Protein AF-A0A2R7M398-F1 (afdb_monomer_lite)

Sequence (128 aa):
MAKELSPEEAVERAQRAMNDRLNSIRTLAESRQNLTDVREASAGRIAQVEREEREKVAAAERDDARAYSATLDAGWTASELRKIGFADTAQKRKPRARSARKSEPLEAADATPVDAAHGSDEGQHYGD

Secondary structure (DSSP, 8-state):
---PPPHHHHHHHHHHHHHHHHHHHHHHHHHHHHHHHHHHHHHHHHHHHHHHHHHHHHHHHHHHHHHHHHHHHTT--HHHHHHTT-----------------PPPP----------------------

Radius of gyration: 36.77 Å; chains: 1; bounding box: 78×71×85 Å

Structure (mmCIF, N/CA/C/O backbone):
data_AF-A0A2R7M398-F1
#
_entry.id   AF-A0A2R7M398-F1
#
loop_
_atom_site.group_PDB
_atom_site.id
_atom_site.type_symbol
_atom_site.label_atom_id
_atom_site.label_alt_id
_atom_site.label_comp_id
_atom_site.label_asym_id
_atom_site.label_entity_id
_atom_site.label_seq_id
_atom_site.pdbx_PDB_ins_code
_atom_site.Cartn_x
_atom_site.Cartn_y
_atom_site.Cartn_z
_atom_site.occupancy
_atom_site.B_iso_or_equiv
_atom_site.auth_seq_id
_atom_site.auth_comp_id
_atom_site.auth_asym_id
_atom_site.auth_atom_id
_atom_site.pdbx_PDB_model_num
ATOM 1 N N . MET A 1 1 ? 47.605 -9.690 -41.662 1.00 39.47 1 MET A N 1
ATOM 2 C CA . MET A 1 1 ? 47.180 -8.364 -42.156 1.00 39.47 1 MET A CA 1
ATOM 3 C C . MET A 1 1 ? 45.730 -8.177 -41.756 1.00 39.47 1 MET A C 1
ATOM 5 O O . MET A 1 1 ? 44.965 -9.123 -41.918 1.00 39.47 1 MET A O 1
ATOM 9 N N . ALA A 1 2 ? 45.374 -7.039 -41.159 1.00 58.34 2 ALA A N 1
ATOM 10 C CA . ALA A 1 2 ? 43.973 -6.737 -40.886 1.00 58.34 2 ALA A CA 1
ATOM 11 C C . ALA A 1 2 ? 43.231 -6.670 -42.226 1.00 58.34 2 ALA A C 1
ATOM 13 O O . ALA A 1 2 ? 43.719 -6.051 -43.168 1.00 58.34 2 ALA A O 1
ATOM 14 N N . LYS A 1 3 ? 42.105 -7.374 -42.334 1.00 70.38 3 LYS A N 1
ATOM 15 C CA . LYS A 1 3 ? 41.249 -7.295 -43.515 1.00 70.38 3 LYS A CA 1
ATOM 16 C C . LYS A 1 3 ? 40.570 -5.928 -43.451 1.00 70.38 3 LYS A C 1
ATOM 18 O O . LYS A 1 3 ? 39.779 -5.698 -42.537 1.00 70.38 3 LYS A O 1
ATOM 23 N N . GLU A 1 4 ? 40.958 -5.010 -44.329 1.00 75.62 4 GLU A N 1
ATOM 24 C CA . GLU A 1 4 ? 40.313 -3.700 -44.415 1.00 75.62 4 GLU A CA 1
ATOM 25 C C . GLU A 1 4 ? 38.842 -3.914 -44.792 1.00 75.62 4 GLU A C 1
ATOM 27 O O . GLU A 1 4 ? 38.544 -4.644 -45.739 1.00 75.62 4 GLU A O 1
ATOM 32 N N . LEU A 1 5 ? 37.925 -3.366 -43.988 1.00 79.69 5 LEU A N 1
ATOM 33 C CA . LEU A 1 5 ? 36.493 -3.450 -44.270 1.00 79.69 5 LEU A CA 1
ATOM 34 C C . LEU A 1 5 ? 36.186 -2.708 -45.566 1.00 79.69 5 LEU A C 1
ATOM 36 O O . LEU A 1 5 ? 36.698 -1.605 -45.776 1.00 79.69 5 LEU A O 1
ATOM 40 N N . SER A 1 6 ? 35.271 -3.252 -46.371 1.00 91.12 6 SER A N 1
ATOM 41 C CA . SER A 1 6 ? 34.689 -2.438 -47.436 1.00 91.12 6 SER A CA 1
ATOM 42 C C . SER A 1 6 ? 33.911 -1.258 -46.821 1.00 91.12 6 SER A C 1
ATOM 44 O O . SER A 1 6 ? 33.399 -1.364 -45.698 1.00 91.12 6 SER A O 1
ATOM 46 N N . PRO A 1 7 ? 33.785 -0.123 -47.529 1.00 92.12 7 PRO A N 1
ATOM 47 C CA . PRO A 1 7 ? 32.980 1.003 -47.057 1.00 92.12 7 PRO A CA 1
ATOM 48 C C . PRO A 1 7 ? 31.545 0.602 -46.679 1.00 92.12 7 PRO A C 1
ATOM 50 O O . PRO A 1 7 ? 31.018 1.059 -45.667 1.00 92.12 7 PRO A O 1
ATOM 53 N N . GLU A 1 8 ? 30.936 -0.304 -47.443 1.00 93.25 8 GLU A N 1
ATOM 54 C CA . GLU A 1 8 ? 29.586 -0.828 -47.204 1.00 93.25 8 GLU A CA 1
ATOM 55 C C . GLU A 1 8 ? 29.522 -1.634 -45.899 1.00 93.25 8 GLU A C 1
ATOM 57 O O . GLU A 1 8 ? 28.677 -1.377 -45.041 1.00 93.25 8 GLU A O 1
ATOM 62 N N . GLU A 1 9 ? 30.482 -2.536 -45.679 1.00 92.94 9 GLU A N 1
ATOM 63 C CA . GLU A 1 9 ? 30.579 -3.323 -44.448 1.00 92.94 9 GLU A CA 1
ATOM 64 C C . GLU A 1 9 ? 30.816 -2.450 -43.205 1.00 92.94 9 GLU A C 1
ATOM 66 O O . GLU A 1 9 ? 30.391 -2.805 -42.096 1.00 92.94 9 GLU A O 1
ATOM 71 N N . ALA A 1 10 ? 31.529 -1.331 -43.362 1.00 93.00 10 ALA A N 1
ATOM 72 C CA . ALA A 1 10 ? 31.760 -0.364 -42.295 1.00 93.00 10 ALA A CA 1
ATOM 73 C C . ALA A 1 10 ? 30.470 0.395 -41.948 1.00 93.00 10 ALA A C 1
ATOM 75 O O . ALA A 1 10 ? 30.127 0.504 -40.766 1.00 93.00 10 ALA A O 1
ATOM 76 N N . VAL A 1 11 ? 29.724 0.849 -42.962 1.00 96.44 11 VAL A N 1
ATOM 77 C CA . VAL A 1 11 ? 28.421 1.512 -42.787 1.00 96.44 11 VAL A CA 1
ATOM 78 C C . VAL A 1 11 ? 27.422 0.574 -42.119 1.00 96.44 11 VAL A C 1
ATOM 80 O O . VAL A 1 11 ? 26.800 0.959 -41.130 1.00 96.44 11 VAL A O 1
ATOM 83 N N . GLU A 1 12 ? 27.312 -0.672 -42.573 1.00 96.75 12 GLU A N 1
ATOM 84 C CA . GLU A 1 12 ? 26.407 -1.644 -41.960 1.00 96.75 12 GLU A CA 1
ATOM 85 C C . GLU A 1 12 ? 26.746 -1.926 -40.491 1.00 96.75 12 GLU A C 1
ATOM 87 O O . GLU A 1 12 ? 25.856 -2.006 -39.641 1.00 96.75 12 GLU A O 1
ATOM 92 N N . ARG A 1 13 ? 28.037 -2.087 -40.161 1.00 94.50 13 ARG A N 1
ATOM 93 C CA . ARG A 1 13 ? 28.456 -2.285 -38.764 1.00 94.50 13 ARG A CA 1
ATOM 94 C C . ARG A 1 13 ? 28.132 -1.064 -37.909 1.00 94.50 13 ARG A C 1
ATOM 96 O O . ARG A 1 13 ? 27.659 -1.239 -36.787 1.00 94.50 13 ARG A O 1
ATOM 103 N N . ALA A 1 14 ? 28.344 0.145 -38.429 1.00 97.19 14 ALA A N 1
ATOM 104 C CA . ALA A 1 14 ? 27.995 1.377 -37.732 1.00 97.19 14 ALA A CA 1
ATOM 105 C C . ALA A 1 14 ? 26.479 1.494 -37.513 1.00 97.19 14 ALA A C 1
ATOM 107 O O . ALA A 1 14 ? 26.047 1.791 -36.399 1.00 97.19 14 ALA A O 1
ATOM 108 N N . GLN A 1 15 ? 25.671 1.188 -38.532 1.00 98.00 15 GLN A N 1
ATOM 109 C CA . GLN A 1 15 ? 24.210 1.186 -38.439 1.00 98.00 15 GLN A CA 1
ATOM 110 C C . GLN A 1 15 ? 23.708 0.179 -37.404 1.00 98.00 15 GLN A C 1
ATOM 112 O O . GLN A 1 15 ? 22.896 0.543 -36.558 1.00 98.00 15 GLN A O 1
ATOM 117 N N . ARG A 1 16 ? 24.224 -1.059 -37.407 1.00 97.88 16 ARG A N 1
ATOM 118 C CA . ARG A 1 16 ? 23.881 -2.065 -36.386 1.00 97.88 16 ARG A CA 1
ATOM 119 C C . ARG A 1 16 ? 24.205 -1.564 -34.979 1.00 97.88 16 ARG A C 1
ATOM 121 O O . ARG A 1 16 ? 23.323 -1.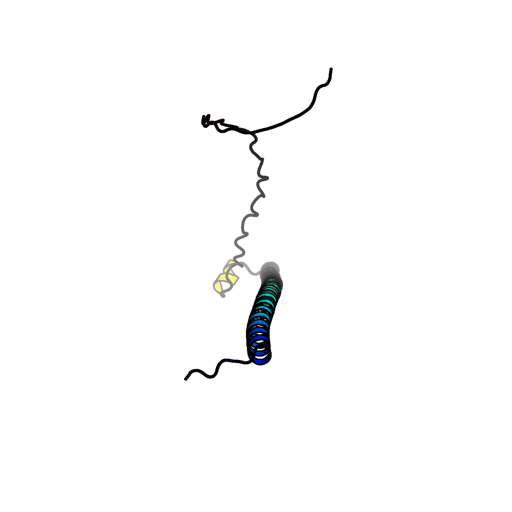540 -34.130 1.00 97.88 16 ARG A O 1
ATOM 128 N N . ALA A 1 17 ? 25.417 -1.052 -34.765 1.00 97.94 17 ALA A N 1
ATOM 129 C CA . ALA A 1 17 ? 25.820 -0.524 -33.463 1.00 97.94 17 ALA A CA 1
ATOM 130 C C . ALA A 1 17 ? 24.962 0.673 -33.008 1.00 97.94 17 ALA A C 1
ATOM 132 O O . ALA A 1 17 ? 24.665 0.804 -31.820 1.00 97.94 17 ALA A O 1
ATOM 133 N N . MET A 1 18 ? 24.558 1.557 -33.926 1.00 98.25 18 MET A N 1
ATOM 134 C CA . MET A 1 18 ? 23.643 2.658 -33.608 1.00 98.25 18 MET A CA 1
ATOM 135 C C . MET A 1 18 ? 22.241 2.148 -33.271 1.00 98.25 18 MET A C 1
ATOM 137 O O . MET A 1 18 ? 21.674 2.578 -32.270 1.00 98.25 18 MET A O 1
ATOM 141 N N . ASN A 1 19 ? 21.710 1.203 -34.045 1.00 98.56 19 ASN A N 1
ATOM 142 C CA . ASN A 1 19 ? 20.406 0.597 -33.784 1.00 98.56 19 ASN A CA 1
ATOM 143 C C . ASN A 1 19 ? 20.375 -0.106 -32.422 1.00 98.56 19 ASN A C 1
ATOM 145 O O . ASN A 1 19 ? 19.424 0.082 -31.668 1.00 98.56 19 ASN A O 1
ATOM 149 N N . ASP A 1 20 ? 21.433 -0.831 -32.055 1.00 98.38 20 ASP A N 1
ATOM 150 C CA . ASP A 1 20 ? 21.545 -1.481 -30.745 1.00 98.38 20 ASP A CA 1
ATOM 151 C C . ASP A 1 20 ? 21.525 -0.459 -29.600 1.00 98.38 20 ASP A C 1
ATOM 153 O O . ASP A 1 20 ? 20.821 -0.634 -28.603 1.00 98.38 20 ASP A O 1
ATOM 157 N N . ARG A 1 21 ? 22.244 0.661 -29.759 1.00 98.44 21 ARG A N 1
ATOM 158 C CA . ARG A 1 21 ? 22.231 1.768 -28.788 1.00 98.44 21 ARG A CA 1
ATOM 159 C C . ARG A 1 21 ? 20.849 2.410 -28.675 1.00 98.44 21 ARG A C 1
ATOM 161 O O . ARG A 1 21 ? 20.394 2.670 -27.564 1.00 98.44 21 ARG A O 1
ATOM 168 N N . LEU A 1 22 ? 20.171 2.640 -29.799 1.00 98.62 22 LEU A N 1
ATOM 169 C CA . LEU A 1 22 ? 18.815 3.197 -29.814 1.00 98.62 22 LEU A CA 1
ATOM 170 C C . LEU A 1 22 ? 17.808 2.250 -29.152 1.00 98.62 22 LEU A C 1
ATOM 172 O O . LEU A 1 22 ? 16.976 2.697 -28.364 1.00 98.62 22 LEU A O 1
ATOM 176 N N . ASN A 1 23 ? 17.912 0.947 -29.416 1.00 98.56 23 ASN A N 1
ATOM 177 C CA . ASN A 1 23 ? 17.065 -0.066 -28.793 1.00 98.56 23 ASN A CA 1
ATOM 178 C C . ASN A 1 23 ? 17.285 -0.125 -27.275 1.00 98.56 23 ASN A C 1
ATOM 180 O O . ASN A 1 23 ? 16.315 -0.138 -26.524 1.00 98.56 23 ASN A O 1
ATOM 184 N N . SER A 1 24 ? 18.538 -0.060 -26.819 1.00 98.38 24 SER A N 1
ATOM 185 C CA . SER A 1 24 ? 18.881 0.043 -25.393 1.00 98.38 24 SER A CA 1
ATOM 186 C C . SER A 1 24 ? 18.211 1.249 -24.718 1.00 98.38 24 SER A C 1
ATOM 188 O O . SER A 1 24 ? 17.585 1.108 -23.664 1.00 98.38 24 SER A O 1
ATOM 190 N N . ILE A 1 25 ? 18.272 2.428 -25.349 1.00 98.56 25 ILE A N 1
ATOM 191 C CA . ILE A 1 25 ? 17.630 3.643 -24.827 1.00 98.56 25 ILE A CA 1
ATOM 192 C C . ILE A 1 25 ? 16.108 3.483 -24.786 1.00 98.56 25 ILE A C 1
ATOM 194 O O . ILE A 1 25 ? 15.491 3.864 -23.790 1.00 98.56 25 ILE A O 1
ATOM 198 N N . ARG A 1 26 ? 15.502 2.892 -25.825 1.00 98.62 26 ARG A N 1
ATOM 199 C CA . ARG A 1 26 ? 14.060 2.610 -25.856 1.00 98.62 26 ARG A CA 1
ATOM 200 C C . ARG A 1 26 ? 13.650 1.720 -24.684 1.00 98.62 26 ARG A C 1
ATOM 202 O O . ARG A 1 26 ? 12.768 2.101 -23.923 1.00 98.62 26 ARG A O 1
ATOM 209 N N . THR A 1 27 ? 14.335 0.597 -24.486 1.00 98.62 27 THR A N 1
ATOM 210 C CA . THR A 1 27 ? 14.044 -0.329 -23.384 1.00 98.62 27 THR A CA 1
ATOM 211 C C . THR A 1 27 ? 14.206 0.338 -22.017 1.00 98.62 27 THR A C 1
ATOM 213 O O . THR A 1 27 ? 13.382 0.136 -21.124 1.00 98.62 27 THR A O 1
ATOM 216 N N . LEU A 1 28 ? 15.231 1.176 -21.834 1.00 98.69 28 LEU A N 1
ATOM 217 C CA . LEU A 1 28 ? 15.399 1.935 -20.594 1.00 98.69 28 LEU A CA 1
ATOM 218 C C . LEU A 1 28 ? 14.245 2.922 -20.366 1.00 98.69 28 LEU A C 1
ATOM 220 O O . LEU A 1 28 ? 13.764 3.046 -19.239 1.00 98.69 28 LEU A O 1
ATOM 224 N N . ALA A 1 29 ? 13.811 3.628 -21.411 1.00 98.69 29 ALA A N 1
ATOM 225 C CA . ALA A 1 29 ? 12.698 4.568 -21.329 1.00 98.69 29 ALA A CA 1
ATOM 226 C C . ALA A 1 29 ? 11.391 3.854 -20.953 1.00 98.69 29 ALA A C 1
ATOM 228 O O . ALA A 1 29 ? 10.725 4.267 -20.006 1.00 98.69 29 ALA A O 1
ATOM 229 N N . GLU A 1 30 ? 11.082 2.738 -21.615 1.00 98.69 30 GLU A N 1
ATOM 230 C CA . GLU A 1 30 ? 9.917 1.895 -21.315 1.00 98.69 30 GLU A CA 1
ATOM 231 C C . GLU A 1 30 ? 9.956 1.371 -19.875 1.00 98.69 30 GLU A C 1
ATOM 233 O O . GLU A 1 30 ? 8.974 1.477 -19.140 1.00 98.69 30 GLU A O 1
ATOM 238 N N . SER A 1 31 ? 11.112 0.874 -19.424 1.00 98.69 31 SER A N 1
ATOM 239 C CA . SER A 1 31 ? 11.273 0.391 -18.051 1.00 98.69 31 SER A CA 1
ATOM 240 C C . SER A 1 31 ? 11.070 1.498 -17.016 1.00 98.69 31 SER A C 1
ATOM 242 O O . SER A 1 31 ? 10.496 1.236 -15.956 1.00 98.69 31 SER A O 1
ATOM 244 N N . ARG A 1 32 ? 11.543 2.719 -17.291 1.00 98.69 32 ARG A N 1
ATOM 245 C CA . ARG A 1 32 ? 11.359 3.870 -16.397 1.00 98.69 32 ARG A CA 1
ATOM 246 C C . ARG A 1 32 ? 9.909 4.327 -16.360 1.00 98.69 32 ARG A C 1
ATOM 248 O O . ARG A 1 32 ? 9.419 4.602 -15.270 1.00 98.69 32 ARG A O 1
ATOM 255 N N . GLN A 1 33 ? 9.236 4.361 -17.508 1.00 98.62 33 GLN A N 1
ATOM 256 C CA . GLN A 1 33 ? 7.816 4.693 -17.571 1.00 98.62 33 GLN A CA 1
ATOM 257 C C . GLN A 1 33 ? 6.996 3.686 -16.763 1.00 98.62 33 GLN A C 1
ATOM 259 O O . GLN A 1 33 ? 6.301 4.076 -15.832 1.00 98.62 33 GLN A O 1
ATOM 264 N N . ASN A 1 34 ? 7.191 2.389 -17.013 1.00 98.62 34 ASN A N 1
ATOM 265 C CA . ASN A 1 34 ? 6.502 1.336 -16.273 1.00 98.62 34 ASN A CA 1
ATOM 266 C C . ASN A 1 34 ? 6.771 1.413 -14.758 1.00 98.62 34 ASN A C 1
ATOM 268 O O . ASN A 1 34 ? 5.874 1.192 -13.950 1.00 98.62 34 ASN A O 1
ATOM 272 N N . LEU A 1 35 ? 7.997 1.750 -14.341 1.00 98.69 35 LEU A N 1
ATOM 273 C CA . LEU A 1 35 ? 8.302 1.943 -12.922 1.00 98.69 35 LEU A CA 1
ATOM 274 C C . LEU A 1 35 ? 7.509 3.110 -12.314 1.00 98.69 35 LEU A C 1
ATOM 276 O O . LEU A 1 35 ? 7.030 2.989 -11.185 1.00 98.69 35 LEU A O 1
ATOM 280 N N . THR A 1 36 ? 7.388 4.228 -13.028 1.00 98.62 36 THR A N 1
ATOM 281 C CA . THR A 1 36 ? 6.561 5.366 -12.604 1.00 98.62 36 THR A CA 1
ATOM 282 C C . THR A 1 36 ? 5.096 4.953 -12.496 1.00 98.62 36 THR A C 1
ATOM 284 O O . THR A 1 36 ? 4.509 5.122 -11.429 1.00 98.62 36 THR A O 1
ATOM 287 N N . ASP A 1 37 ? 4.551 4.296 -13.522 1.00 98.50 37 ASP A N 1
ATOM 288 C CA . ASP A 1 37 ? 3.155 3.842 -13.550 1.00 98.50 37 ASP A CA 1
ATOM 289 C C . ASP A 1 37 ? 2.848 2.899 -12.374 1.00 98.50 37 ASP A C 1
ATOM 291 O O . ASP A 1 37 ? 1.851 3.050 -11.664 1.00 98.50 37 ASP A O 1
ATOM 295 N N . VAL A 1 38 ? 3.747 1.946 -12.097 1.00 98.75 38 VAL A N 1
ATOM 296 C CA . VAL A 1 38 ? 3.612 1.014 -10.967 1.00 98.75 38 VAL A CA 1
ATOM 297 C C . VAL A 1 38 ? 3.664 1.746 -9.627 1.00 98.75 38 VAL A C 1
ATOM 299 O O . VAL A 1 38 ? 2.921 1.383 -8.709 1.00 98.75 38 VAL A O 1
ATOM 302 N N . ARG A 1 39 ? 4.518 2.766 -9.479 1.00 98.56 39 ARG A N 1
ATOM 303 C CA . ARG A 1 39 ? 4.599 3.569 -8.248 1.00 98.56 39 ARG A CA 1
ATOM 304 C C . ARG A 1 39 ? 3.316 4.356 -8.015 1.00 98.56 39 ARG A C 1
ATOM 306 O O . ARG A 1 39 ? 2.788 4.304 -6.906 1.00 98.56 39 ARG A O 1
ATOM 313 N N . GLU A 1 40 ? 2.793 5.014 -9.042 1.00 98.44 40 GLU A N 1
ATOM 314 C CA . GLU A 1 40 ? 1.544 5.777 -8.964 1.00 98.44 40 GLU A CA 1
ATOM 315 C C . GLU A 1 40 ? 0.350 4.869 -8.648 1.00 98.44 40 GLU A C 1
ATOM 317 O O . GLU A 1 40 ? -0.391 5.117 -7.693 1.00 98.44 40 GLU A O 1
ATOM 322 N N . ALA A 1 41 ? 0.218 3.747 -9.362 1.00 98.25 41 ALA A N 1
ATOM 323 C CA . ALA A 1 41 ? -0.835 2.765 -9.112 1.00 98.25 41 ALA A CA 1
ATOM 324 C C . ALA A 1 41 ? -0.746 2.157 -7.702 1.00 98.25 41 ALA A C 1
ATOM 326 O O . ALA A 1 41 ? -1.761 1.877 -7.059 1.00 98.25 41 ALA A O 1
ATOM 327 N N . SER A 1 42 ? 0.468 1.937 -7.193 1.00 98.12 42 SER A N 1
ATOM 328 C CA . SER A 1 42 ? 0.670 1.408 -5.841 1.00 98.12 42 SER A CA 1
ATOM 329 C C . SER A 1 42 ? 0.339 2.445 -4.770 1.00 98.12 42 SER A C 1
ATOM 331 O O . SER A 1 42 ? -0.348 2.106 -3.809 1.00 98.12 42 SER A O 1
ATOM 333 N N . ALA A 1 43 ? 0.737 3.707 -4.956 1.00 98.44 43 ALA A N 1
ATOM 334 C CA . ALA A 1 43 ? 0.372 4.798 -4.054 1.00 98.44 43 ALA A CA 1
ATOM 335 C C . ALA A 1 43 ? -1.153 4.982 -3.975 1.00 98.44 43 ALA A C 1
ATOM 337 O O . ALA A 1 43 ? -1.708 5.084 -2.880 1.00 98.44 43 ALA A O 1
ATOM 338 N N . GLY A 1 44 ? -1.844 4.930 -5.121 1.00 98.25 44 GLY A N 1
ATOM 339 C CA . GLY A 1 44 ? -3.306 4.980 -5.175 1.00 98.25 44 GLY A CA 1
ATOM 340 C C . GLY A 1 44 ? -3.971 3.833 -4.407 1.00 98.25 44 GLY A C 1
ATOM 341 O O . GLY A 1 44 ? -4.881 4.068 -3.610 1.00 98.25 44 GLY A O 1
ATOM 342 N N . ARG A 1 45 ? -3.480 2.597 -4.581 1.00 98.50 45 ARG A N 1
ATOM 343 C CA . ARG A 1 45 ? -3.996 1.421 -3.858 1.00 98.50 45 ARG A CA 1
ATOM 344 C C . ARG A 1 45 ? -3.774 1.510 -2.351 1.00 98.50 45 ARG A C 1
ATOM 346 O O . ARG A 1 45 ? -4.691 1.199 -1.599 1.00 98.50 45 ARG A O 1
ATOM 353 N N . ILE A 1 46 ? -2.600 1.959 -1.907 1.00 98.50 46 ILE A N 1
ATOM 354 C CA . ILE A 1 46 ? -2.315 2.146 -0.476 1.00 98.50 46 ILE A CA 1
ATOM 355 C C . ILE A 1 46 ? -3.303 3.149 0.126 1.00 98.50 46 ILE A C 1
ATOM 357 O O . ILE A 1 46 ? -3.974 2.831 1.105 1.00 98.50 46 ILE A O 1
ATOM 361 N N . ALA A 1 47 ? -3.478 4.312 -0.506 1.00 98.38 47 ALA A N 1
ATOM 362 C CA . ALA A 1 47 ? -4.403 5.335 -0.021 1.00 98.38 47 ALA A CA 1
ATOM 363 C C . ALA A 1 47 ? -5.865 4.848 0.022 1.00 98.38 47 ALA A C 1
ATOM 365 O O . ALA A 1 47 ? -6.628 5.224 0.917 1.00 98.38 47 ALA A O 1
ATOM 366 N N . GLN A 1 48 ? -6.268 4.009 -0.937 1.00 98.06 48 GLN A N 1
ATOM 367 C CA . GLN A 1 48 ? -7.582 3.374 -0.936 1.00 98.06 48 GLN A CA 1
ATOM 368 C C . GLN A 1 48 ? -7.749 2.419 0.250 1.00 98.06 48 GLN A C 1
ATOM 370 O O . GLN A 1 48 ? -8.707 2.574 1.006 1.00 98.06 48 GLN A O 1
ATOM 375 N N . VAL A 1 49 ? -6.814 1.485 0.437 1.00 98.56 49 VAL A N 1
ATOM 376 C CA . VAL A 1 49 ? -6.861 0.509 1.537 1.00 98.56 49 VAL A CA 1
ATOM 377 C C . VAL A 1 49 ? -6.873 1.222 2.887 1.00 98.56 49 VAL A C 1
ATOM 379 O O . VAL A 1 49 ? -7.698 0.918 3.743 1.00 98.56 49 VAL A O 1
ATOM 382 N N . GLU A 1 50 ? -6.034 2.240 3.069 1.00 97.94 50 GLU A N 1
ATOM 383 C CA . GLU A 1 50 ? -6.013 3.034 4.299 1.00 97.94 50 GLU A CA 1
ATOM 384 C C . GLU A 1 50 ? -7.335 3.757 4.572 1.00 97.94 50 GLU A C 1
ATOM 386 O O . GLU A 1 50 ? -7.708 3.959 5.728 1.00 97.94 50 GLU A O 1
ATOM 391 N N . ARG A 1 51 ? -8.046 4.217 3.537 1.00 98.31 51 ARG A N 1
ATOM 392 C CA . ARG A 1 51 ? -9.368 4.835 3.708 1.00 98.31 51 ARG A CA 1
ATOM 393 C C . ARG A 1 51 ? -10.401 3.792 4.127 1.00 98.31 51 ARG A C 1
ATOM 395 O O . ARG A 1 51 ? -11.089 4.008 5.119 1.00 98.31 51 ARG A O 1
ATOM 402 N N . GLU A 1 52 ? -10.468 2.676 3.410 1.00 98.25 52 GLU A N 1
ATOM 403 C CA . GLU A 1 52 ? -11.429 1.602 3.677 1.00 98.25 52 GLU A CA 1
ATOM 404 C C . GLU A 1 52 ? -11.246 1.017 5.083 1.00 98.25 52 GLU A C 1
ATOM 406 O O . GLU A 1 52 ? -12.215 0.868 5.826 1.00 98.25 52 GLU A O 1
ATOM 411 N N . GLU A 1 53 ? -10.008 0.752 5.500 1.00 97.75 53 GLU A N 1
ATOM 412 C CA . GLU A 1 53 ? -9.731 0.231 6.841 1.00 97.75 53 GLU A CA 1
ATOM 413 C C . GLU A 1 53 ? -10.040 1.256 7.936 1.00 97.75 53 GLU A C 1
ATOM 415 O O . GLU A 1 53 ? -10.629 0.907 8.960 1.00 97.75 53 GLU A O 1
ATOM 420 N N . ARG A 1 54 ? -9.743 2.545 7.717 1.00 97.44 54 ARG A N 1
ATOM 421 C CA . ARG A 1 54 ? -10.145 3.599 8.665 1.00 97.44 54 ARG A CA 1
ATOM 422 C C . ARG A 1 54 ? -11.658 3.682 8.823 1.00 97.44 54 ARG A C 1
ATOM 424 O O . ARG A 1 54 ? -12.132 3.876 9.939 1.00 97.44 54 ARG A O 1
ATOM 431 N N . GLU A 1 55 ? -12.413 3.539 7.740 1.00 97.88 55 GLU A N 1
ATOM 432 C CA . GLU A 1 55 ? -13.877 3.537 7.784 1.00 97.88 55 GLU A CA 1
ATOM 433 C C . GLU A 1 55 ? -14.421 2.317 8.535 1.00 97.88 55 GLU A C 1
ATOM 435 O O . GLU A 1 55 ? -15.310 2.476 9.375 1.00 97.88 55 GLU A O 1
ATOM 440 N N . LYS A 1 56 ? -13.855 1.125 8.302 1.00 97.25 56 LYS A N 1
ATOM 441 C CA . LYS A 1 56 ? -14.220 -0.103 9.028 1.00 97.25 56 LYS A CA 1
ATOM 442 C C . LYS A 1 56 ? -13.950 0.021 10.523 1.00 97.25 56 LYS A C 1
ATOM 444 O O . LYS A 1 56 ? -14.839 -0.261 11.322 1.00 97.25 56 LYS A O 1
ATOM 449 N N . VAL A 1 57 ? -12.763 0.498 10.902 1.00 97.62 57 VAL A N 1
ATOM 450 C CA . VAL A 1 57 ? -12.410 0.727 12.311 1.00 97.62 57 VAL A CA 1
ATOM 451 C C 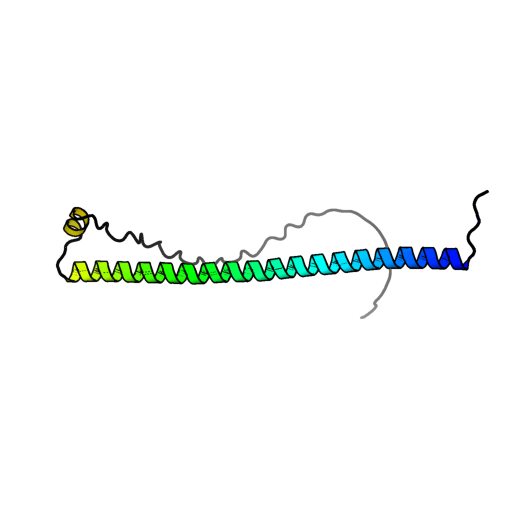. VAL A 1 57 ? -13.349 1.760 12.933 1.00 97.62 57 VAL A C 1
ATOM 453 O O . VAL A 1 57 ? -13.932 1.501 13.980 1.00 97.62 57 VAL A O 1
ATOM 456 N N . ALA A 1 58 ? -13.593 2.889 12.265 1.00 96.38 58 ALA A N 1
ATOM 457 C CA . ALA A 1 58 ? -14.504 3.916 12.770 1.00 96.38 58 ALA A CA 1
ATOM 458 C C . ALA A 1 58 ? -15.970 3.446 12.857 1.00 96.38 58 ALA A C 1
ATOM 460 O O . ALA A 1 58 ? -16.743 3.967 13.662 1.00 96.38 58 ALA A O 1
ATOM 461 N N . ALA A 1 59 ? -16.406 2.509 12.013 1.00 97.06 59 ALA A N 1
ATOM 462 C CA . ALA A 1 59 ? -17.711 1.866 12.143 1.00 97.06 59 ALA A CA 1
ATOM 463 C C . ALA A 1 59 ? -17.749 0.948 13.371 1.00 97.06 59 ALA A C 1
ATOM 465 O O . ALA A 1 59 ? -18.609 1.142 14.226 1.00 97.06 59 ALA A O 1
ATOM 466 N N . ALA A 1 60 ? -16.765 0.058 13.514 1.00 96.81 60 ALA A N 1
ATOM 467 C CA . ALA A 1 60 ? -16.665 -0.853 14.651 1.00 96.81 60 ALA A CA 1
ATOM 468 C C . ALA A 1 60 ? -16.594 -0.109 15.996 1.00 96.81 60 ALA A C 1
ATOM 470 O O . ALA A 1 60 ? -17.294 -0.469 16.936 1.00 96.81 60 ALA A O 1
ATOM 471 N N . GLU A 1 61 ? -15.825 0.980 16.077 1.00 95.50 61 GLU A N 1
ATOM 472 C CA . GLU A 1 61 ? -15.756 1.825 17.277 1.00 95.50 61 GLU A CA 1
ATOM 473 C C . GLU A 1 61 ? -17.101 2.488 17.615 1.00 95.50 61 GLU A C 1
ATOM 475 O O . GLU A 1 61 ? -17.455 2.633 18.785 1.00 95.50 61 GLU A O 1
ATOM 480 N N . ARG A 1 62 ? -17.869 2.918 16.603 1.00 96.06 62 ARG A N 1
ATOM 481 C CA . ARG A 1 62 ? -19.207 3.492 16.823 1.00 96.06 62 ARG A CA 1
ATOM 482 C C . ARG A 1 62 ? -20.189 2.438 17.309 1.00 96.06 62 ARG A C 1
ATOM 484 O O . ARG A 1 62 ? -21.016 2.750 18.163 1.00 96.06 62 ARG A O 1
ATOM 491 N N . ASP A 1 63 ? -20.115 1.235 16.757 1.00 96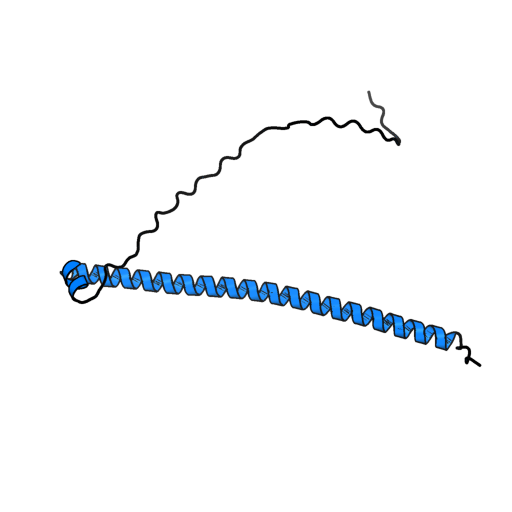.06 63 ASP A N 1
ATOM 492 C CA . ASP A 1 63 ? -20.987 0.130 17.141 1.00 96.06 63 ASP A CA 1
ATOM 493 C C . ASP A 1 63 ? -20.685 -0.340 18.570 1.00 96.06 63 ASP A C 1
ATOM 495 O O . ASP A 1 63 ? -21.615 -0.510 19.357 1.00 96.06 63 ASP A O 1
ATOM 499 N N . ASP A 1 64 ? -19.407 -0.421 18.950 1.00 93.19 64 ASP A N 1
ATOM 500 C CA . ASP A 1 64 ? -18.970 -0.683 20.327 1.00 93.19 64 ASP A CA 1
ATOM 501 C C . ASP A 1 64 ? -19.505 0.375 21.309 1.00 93.19 64 ASP A C 1
ATOM 503 O O . ASP A 1 64 ? -20.188 0.048 22.281 1.00 93.19 64 ASP A O 1
ATOM 507 N N . ALA A 1 65 ? -19.316 1.664 21.004 1.00 92.75 65 ALA A N 1
ATOM 508 C CA . ALA A 1 65 ? -19.818 2.754 21.842 1.00 92.75 65 ALA A CA 1
ATOM 509 C C . ALA A 1 65 ? -21.352 2.735 21.988 1.00 92.75 65 ALA A C 1
ATOM 511 O O . ALA A 1 65 ? -21.885 3.048 23.058 1.00 92.75 65 ALA A O 1
ATOM 512 N N . ARG A 1 66 ? -22.079 2.360 20.927 1.00 95.62 66 ARG A N 1
ATOM 513 C CA . ARG A 1 66 ? -23.540 2.183 20.960 1.00 95.62 66 ARG A CA 1
ATOM 514 C C . ARG A 1 66 ? -23.940 1.011 21.848 1.00 95.62 66 ARG A C 1
ATOM 516 O O . ARG A 1 66 ? -24.848 1.171 22.657 1.00 95.62 66 ARG A O 1
ATOM 523 N N . ALA A 1 67 ? -23.266 -0.131 21.723 1.00 95.19 67 ALA A N 1
ATOM 524 C CA . ALA A 1 67 ? -23.535 -1.314 22.535 1.00 95.19 67 ALA A CA 1
ATOM 525 C C . ALA A 1 67 ? -23.266 -1.055 24.026 1.00 95.19 67 ALA A C 1
ATOM 527 O O . ALA A 1 67 ? -24.090 -1.399 24.876 1.00 95.19 67 ALA A O 1
ATOM 528 N N . TYR A 1 68 ? -22.160 -0.380 24.344 1.00 92.06 68 TYR A N 1
ATOM 529 C CA . TYR A 1 68 ? -21.844 0.014 25.714 1.00 92.06 68 TYR A CA 1
ATOM 530 C C . TYR A 1 68 ? -22.904 0.967 26.281 1.00 92.06 68 TYR A C 1
ATOM 532 O O . TYR A 1 68 ? -23.431 0.730 27.366 1.00 92.06 68 TYR A O 1
ATOM 540 N N . SER A 1 69 ? -23.292 1.991 25.512 1.00 93.25 69 SER A N 1
ATOM 541 C CA . SER A 1 69 ? -24.329 2.952 25.919 1.00 93.25 69 SER A CA 1
ATOM 542 C C . SER A 1 69 ? -25.685 2.269 26.152 1.00 93.25 69 SER A C 1
ATOM 544 O O . SER A 1 69 ? -26.301 2.483 27.190 1.00 93.25 69 SER A O 1
ATOM 546 N N . ALA A 1 70 ? -26.106 1.368 25.257 1.00 96.12 70 ALA A N 1
ATOM 547 C CA . ALA A 1 70 ? -27.334 0.583 25.416 1.00 96.12 70 ALA A CA 1
ATOM 548 C C . ALA A 1 70 ? -27.305 -0.323 26.660 1.00 96.12 70 ALA A C 1
ATOM 550 O O . ALA A 1 70 ? -28.335 -0.566 27.285 1.00 96.12 70 ALA A O 1
ATOM 551 N N . THR A 1 71 ? -26.123 -0.811 27.041 1.00 96.06 71 THR A N 1
ATOM 552 C CA . THR A 1 71 ? -25.947 -1.612 28.259 1.00 96.06 71 THR A CA 1
ATOM 553 C C . THR A 1 71 ? -26.130 -0.757 29.514 1.00 96.06 71 THR A C 1
ATOM 555 O O . THR A 1 71 ? -26.781 -1.198 30.462 1.00 96.06 71 THR A O 1
ATOM 558 N N . LEU A 1 72 ? -25.622 0.482 29.508 1.00 94.69 72 LEU A N 1
ATOM 559 C CA . LEU A 1 72 ? -25.871 1.444 30.586 1.00 94.69 72 LEU A CA 1
ATOM 560 C C . LEU A 1 72 ? -27.361 1.805 30.687 1.00 94.69 72 LEU A C 1
ATOM 562 O O . LEU A 1 72 ? -27.913 1.812 31.785 1.00 94.69 72 LEU A O 1
ATOM 566 N N . ASP A 1 73 ? -28.028 2.026 29.550 1.00 95.19 73 ASP A N 1
ATOM 567 C CA . ASP A 1 73 ? -29.471 2.303 29.498 1.00 95.19 73 ASP A CA 1
ATOM 568 C C . ASP A 1 73 ? -30.315 1.121 30.012 1.00 95.19 73 ASP A C 1
ATOM 570 O O . ASP A 1 73 ? -31.391 1.318 30.576 1.00 95.19 73 ASP A O 1
ATOM 574 N N . ALA A 1 74 ? -29.811 -0.111 29.888 1.00 96.94 74 ALA A N 1
ATOM 575 C CA . ALA A 1 74 ? -30.422 -1.314 30.457 1.00 96.94 74 ALA A CA 1
ATOM 576 C C . ALA A 1 74 ? -30.239 -1.445 31.986 1.00 96.94 74 ALA A C 1
ATOM 578 O O . ALA A 1 74 ? -30.669 -2.439 32.573 1.00 96.94 74 ALA A O 1
ATOM 579 N N . GLY A 1 75 ? -29.615 -0.460 32.639 1.00 96.00 75 GLY A N 1
ATOM 580 C CA . GLY A 1 75 ? -29.473 -0.384 34.093 1.00 96.00 75 GLY A CA 1
ATOM 581 C C . GLY A 1 75 ? -28.161 -0.939 34.644 1.00 96.00 75 GLY A C 1
ATOM 582 O O . GLY A 1 75 ? -27.988 -0.960 35.861 1.00 96.00 75 GLY A O 1
ATOM 583 N N . TRP A 1 76 ? -27.223 -1.358 33.789 1.00 94.94 76 TRP A N 1
ATOM 584 C CA . TRP A 1 76 ? -25.882 -1.726 34.243 1.00 94.94 76 TRP A CA 1
ATOM 585 C C . TRP A 1 76 ? -25.081 -0.486 34.622 1.00 94.94 76 TRP A C 1
ATOM 587 O O . TRP A 1 76 ? -25.063 0.514 33.906 1.00 94.94 76 TRP A O 1
ATOM 597 N N . THR A 1 77 ? -24.329 -0.566 35.715 1.00 92.31 77 THR A N 1
ATOM 598 C CA . THR A 1 77 ? -23.378 0.490 36.064 1.00 92.31 77 THR A CA 1
ATOM 599 C C . THR A 1 77 ? -22.006 0.216 35.452 1.00 92.31 77 THR A C 1
ATOM 601 O O . THR A 1 77 ? -21.553 -0.927 35.354 1.00 92.31 77 THR A O 1
ATOM 604 N N . ALA A 1 78 ? 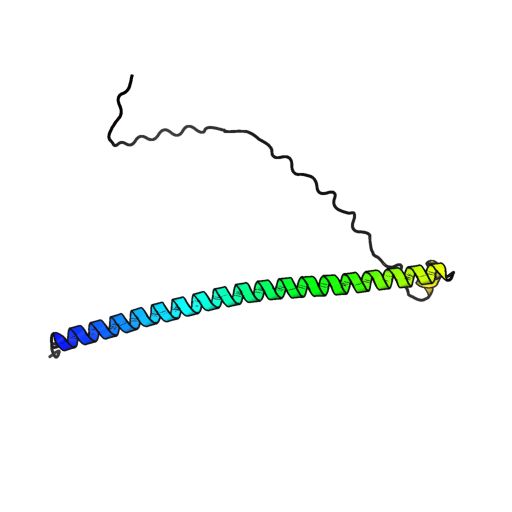-21.255 1.277 35.145 1.00 89.19 78 ALA A N 1
ATOM 605 C CA . ALA A 1 78 ? -19.869 1.158 34.678 1.00 89.19 78 ALA A CA 1
ATOM 606 C C . ALA A 1 78 ? -18.967 0.371 35.656 1.00 89.19 78 ALA A C 1
ATOM 608 O O . ALA A 1 78 ? -17.979 -0.247 35.260 1.00 89.19 78 ALA A O 1
ATOM 609 N N . SER A 1 79 ? -19.298 0.379 36.953 1.00 90.25 79 SER A N 1
ATOM 610 C CA . SER A 1 79 ? -18.569 -0.390 37.964 1.00 90.25 79 SER A CA 1
ATOM 611 C C . SER A 1 79 ? -18.814 -1.897 37.856 1.00 90.25 79 SER A C 1
ATOM 613 O O . SER A 1 79 ? -17.887 -2.676 38.064 1.00 90.25 79 SER A O 1
ATOM 615 N N . GLU A 1 80 ? -20.033 -2.310 37.504 1.00 92.94 80 GLU A N 1
ATOM 616 C CA . GLU A 1 80 ? -20.399 -3.713 37.304 1.00 92.94 80 GLU A CA 1
ATOM 617 C C . GLU A 1 80 ? -19.811 -4.243 36.006 1.00 92.94 80 GLU A C 1
ATOM 619 O O . GLU A 1 80 ? -19.196 -5.305 36.022 1.00 92.94 80 GLU A O 1
ATOM 624 N N . LEU A 1 81 ? -19.880 -3.452 34.932 1.00 91.88 81 LEU A N 1
ATOM 625 C CA . LEU A 1 81 ? -19.220 -3.764 33.663 1.00 91.88 81 LEU A CA 1
ATOM 626 C C . LEU A 1 81 ? -17.714 -3.983 33.853 1.00 91.88 81 LEU A C 1
ATOM 628 O O . LEU A 1 81 ? -17.168 -4.987 33.395 1.00 91.88 81 LEU A O 1
ATOM 632 N N . ARG A 1 82 ? -17.057 -3.129 34.648 1.00 91.44 82 ARG A N 1
ATOM 633 C CA . ARG A 1 82 ? -15.637 -3.296 34.981 1.00 91.44 82 ARG A CA 1
ATOM 634 C C . ARG A 1 82 ? -15.358 -4.564 35.792 1.00 91.44 82 ARG A C 1
ATOM 636 O O . ARG A 1 82 ? -14.341 -5.209 35.554 1.00 91.44 82 ARG A O 1
ATOM 643 N N . LYS A 1 83 ? -16.235 -4.936 36.734 1.00 93.38 83 LYS A N 1
ATOM 644 C CA . LYS A 1 83 ? -16.089 -6.174 37.528 1.00 93.38 83 LYS A CA 1
ATOM 645 C C . LYS A 1 83 ? -16.165 -7.429 36.659 1.00 93.38 83 LYS A C 1
ATOM 647 O O . LYS A 1 83 ? -15.482 -8.399 36.967 1.00 93.38 83 LYS A O 1
ATOM 652 N N . ILE A 1 84 ? -16.958 -7.402 35.586 1.00 90.56 84 ILE A N 1
ATOM 653 C CA . ILE A 1 84 ? -17.091 -8.522 34.640 1.00 90.56 84 ILE A CA 1
ATOM 654 C C . ILE A 1 84 ? -16.123 -8.431 33.446 1.00 90.56 84 ILE A C 1
ATOM 656 O O . ILE A 1 84 ? -16.180 -9.264 32.548 1.00 90.56 84 ILE A O 1
ATOM 660 N N . GLY A 1 85 ? -15.210 -7.453 33.448 1.00 88.88 85 GLY A N 1
ATOM 661 C CA . GLY A 1 85 ? -14.110 -7.356 32.485 1.00 88.88 85 GLY A CA 1
ATOM 662 C C . GLY A 1 85 ? -14.348 -6.442 31.280 1.00 88.88 85 GLY A C 1
ATOM 663 O O . GLY A 1 85 ? -13.441 -6.295 30.464 1.00 88.88 85 GLY A O 1
ATOM 664 N N . PHE A 1 86 ? -15.500 -5.775 31.172 1.00 87.56 86 PHE A N 1
ATOM 665 C CA . PHE A 1 86 ? -15.697 -4.721 30.174 1.00 87.56 86 PHE A CA 1
ATOM 666 C C . PHE A 1 86 ? -15.079 -3.417 30.687 1.00 87.56 86 PHE A C 1
ATOM 668 O O . PHE A 1 86 ? -15.576 -2.789 31.625 1.00 87.56 86 PHE A O 1
ATOM 675 N N . ALA A 1 87 ? -13.952 -3.019 30.097 1.00 76.62 87 ALA A N 1
ATOM 676 C CA . ALA A 1 87 ? -13.387 -1.701 30.343 1.00 76.62 87 ALA A CA 1
ATOM 677 C C . ALA A 1 87 ? -14.289 -0.626 29.720 1.00 76.62 87 ALA A C 1
ATOM 679 O O . ALA A 1 87 ? -14.866 -0.834 28.657 1.00 76.62 87 ALA A O 1
ATOM 680 N N . ASP A 1 88 ? -14.379 0.529 30.383 1.00 64.00 88 ASP A N 1
ATOM 681 C CA . ASP A 1 88 ? -15.040 1.712 29.829 1.00 64.00 88 ASP A CA 1
ATOM 682 C C . ASP A 1 88 ? -14.419 2.009 28.462 1.00 64.00 88 ASP A C 1
ATOM 684 O O . ASP A 1 88 ? -13.185 2.044 28.363 1.00 64.00 88 ASP A O 1
ATOM 688 N N . THR A 1 89 ? -15.245 2.143 27.418 1.00 59.97 89 THR A N 1
ATOM 689 C CA . THR A 1 89 ? -14.774 2.263 26.034 1.00 59.97 89 THR A CA 1
ATOM 690 C C . THR A 1 89 ? -13.839 3.463 25.968 1.00 59.97 89 THR A C 1
ATOM 692 O O . THR A 1 89 ? -14.272 4.618 25.989 1.00 59.97 89 THR A O 1
ATOM 695 N N . ALA A 1 90 ? -12.531 3.208 25.958 1.00 49.97 90 ALA A N 1
ATOM 696 C CA . ALA A 1 90 ? -11.509 4.236 26.013 1.00 49.97 90 ALA A CA 1
ATOM 697 C C . ALA A 1 90 ? -11.361 4.907 24.643 1.00 49.97 90 ALA A C 1
ATOM 699 O O . ALA A 1 90 ? -10.254 5.070 24.134 1.00 49.97 90 ALA A O 1
ATOM 700 N N . GLN A 1 91 ? -12.456 5.425 24.085 1.00 51.72 91 GLN A N 1
ATOM 701 C CA . GLN A 1 91 ? -12.366 6.676 23.359 1.00 51.72 91 GLN A CA 1
ATOM 702 C C . GLN A 1 91 ? -11.989 7.751 24.381 1.00 51.72 91 GLN A C 1
ATOM 704 O O . GLN A 1 91 ? -12.805 8.547 24.847 1.00 51.72 91 GLN A O 1
ATOM 709 N N . LYS A 1 92 ? -10.688 7.825 24.696 1.00 49.28 92 LYS A N 1
ATOM 710 C CA . LYS A 1 92 ? -10.068 9.108 25.006 1.00 49.28 92 LYS A CA 1
ATOM 711 C C . LYS A 1 92 ? -10.395 9.993 23.814 1.00 49.28 92 LYS A C 1
ATOM 713 O O . LYS A 1 92 ? -9.710 9.930 22.797 1.00 49.28 92 LYS A O 1
ATOM 718 N N . ARG A 1 93 ? -11.490 10.750 23.924 1.00 49.75 93 ARG A N 1
ATOM 719 C CA . ARG A 1 93 ? -11.900 11.804 23.001 1.00 49.75 93 ARG A CA 1
ATOM 720 C C . ARG A 1 93 ? -10.653 12.629 22.720 1.00 49.75 93 ARG A C 1
ATOM 722 O O . ARG A 1 93 ? -10.273 13.456 23.546 1.00 49.75 93 ARG A O 1
ATOM 729 N N . LYS A 1 94 ? -9.969 12.361 21.602 1.00 55.50 94 LYS A N 1
ATOM 730 C CA . LYS A 1 94 ? -8.852 13.199 21.176 1.00 55.50 94 LYS A CA 1
ATOM 731 C C . LYS A 1 94 ? -9.441 14.604 21.076 1.00 55.50 94 LYS A C 1
ATOM 733 O O . LYS A 1 94 ? -10.433 14.772 20.357 1.00 55.50 94 LYS A O 1
ATOM 738 N N . PRO A 1 95 ? -8.931 15.589 21.833 1.00 48.59 95 PRO A N 1
ATOM 739 C CA . PRO A 1 95 ? -9.445 16.941 21.739 1.00 48.59 95 PRO A CA 1
ATOM 740 C C . PRO A 1 95 ? -9.341 17.355 20.273 1.00 48.59 95 PRO A C 1
ATOM 742 O O . PRO A 1 95 ? -8.281 17.219 19.661 1.00 48.59 95 PRO A O 1
ATOM 745 N N . ARG A 1 96 ? -10.466 17.785 19.689 1.00 55.34 96 ARG A N 1
ATOM 746 C CA . ARG A 1 96 ? -10.500 18.322 18.326 1.00 55.34 96 ARG A CA 1
ATOM 747 C C . ARG A 1 96 ? -9.477 19.450 18.288 1.00 55.34 96 ARG A C 1
ATOM 749 O O . ARG A 1 96 ? -9.697 20.485 18.917 1.00 55.34 96 ARG A O 1
ATOM 756 N N . ALA A 1 97 ? -8.355 19.229 17.605 1.00 54.84 97 ALA A N 1
ATOM 757 C CA . ALA A 1 97 ? -7.366 20.266 17.386 1.00 54.84 97 ALA A CA 1
ATOM 758 C C . ALA A 1 97 ? -8.092 21.420 16.690 1.00 54.84 97 ALA A C 1
ATOM 760 O O . ALA A 1 97 ? -8.590 21.275 15.571 1.00 54.84 97 ALA A O 1
ATOM 761 N N . ARG A 1 98 ? -8.247 22.543 17.397 1.00 51.62 98 ARG A N 1
ATOM 762 C CA . ARG A 1 98 ? -8.733 23.777 16.791 1.00 51.62 98 ARG A CA 1
ATOM 763 C C . ARG A 1 98 ? -7.708 24.130 15.728 1.00 51.62 98 ARG A C 1
ATOM 765 O O . ARG A 1 98 ? -6.561 24.411 16.056 1.00 51.62 98 ARG A O 1
ATOM 772 N N . SER A 1 99 ? -8.134 24.053 14.473 1.00 48.50 99 SER A N 1
ATOM 773 C CA . SER A 1 99 ? -7.402 24.556 13.321 1.00 48.50 99 SER A CA 1
ATOM 774 C C . SER A 1 99 ? -7.034 26.012 13.594 1.00 48.50 99 SER A C 1
ATOM 776 O O . SER A 1 99 ? -7.860 26.908 13.420 1.00 48.50 99 SER A O 1
ATOM 778 N N . ALA A 1 100 ? -5.816 26.248 14.077 1.00 50.41 100 ALA A N 1
ATOM 779 C CA . ALA A 1 100 ? -5.242 27.576 14.120 1.00 50.41 100 ALA A CA 1
ATOM 780 C C . ALA A 1 100 ? -5.068 28.005 12.663 1.00 50.41 100 ALA A C 1
ATOM 782 O O . ALA A 1 100 ? -4.254 27.445 11.929 1.00 50.41 100 ALA A O 1
ATOM 783 N N . ARG A 1 101 ? -5.903 28.950 12.223 1.00 52.53 101 ARG A N 1
ATOM 784 C CA . ARG A 1 101 ? -5.676 29.690 10.983 1.00 52.53 101 ARG A CA 1
ATOM 785 C C . ARG A 1 101 ? -4.308 30.348 11.130 1.00 52.53 101 ARG A C 1
ATOM 787 O O . ARG A 1 101 ? -4.132 31.194 12.001 1.00 52.53 101 ARG A O 1
ATOM 794 N N . LYS A 1 102 ? -3.337 29.899 10.340 1.00 50.56 102 LYS A N 1
ATOM 795 C CA . LYS A 1 102 ? -2.019 30.517 10.268 1.00 50.56 102 LYS A CA 1
ATOM 796 C C . LYS A 1 102 ? -2.189 31.849 9.540 1.00 50.56 102 LYS A C 1
ATOM 798 O O . LYS A 1 102 ? -2.442 31.864 8.343 1.00 50.56 102 LYS A O 1
ATOM 803 N N . SER A 1 103 ? -2.136 32.940 10.292 1.00 49.16 103 SER A N 1
ATOM 804 C CA . SER A 1 103 ? -1.870 34.275 9.768 1.00 49.16 103 SER A CA 1
ATOM 805 C C . SER A 1 103 ? -0.451 34.300 9.195 1.00 49.16 103 SER A C 1
ATOM 807 O O . SER A 1 103 ? 0.496 33.905 9.880 1.00 49.16 103 SER A O 1
ATOM 809 N N . GLU A 1 104 ? -0.321 34.717 7.937 1.00 53.78 104 GLU A N 1
ATOM 810 C CA . GLU A 1 104 ? 0.954 35.079 7.313 1.00 53.78 104 GLU A CA 1
ATOM 811 C C . GLU A 1 104 ? 1.589 36.271 8.044 1.00 53.78 104 GLU A C 1
ATOM 813 O O . GLU A 1 104 ? 0.882 37.235 8.351 1.00 53.78 104 GLU A O 1
ATOM 818 N N . PRO A 1 105 ? 2.908 36.258 8.289 1.00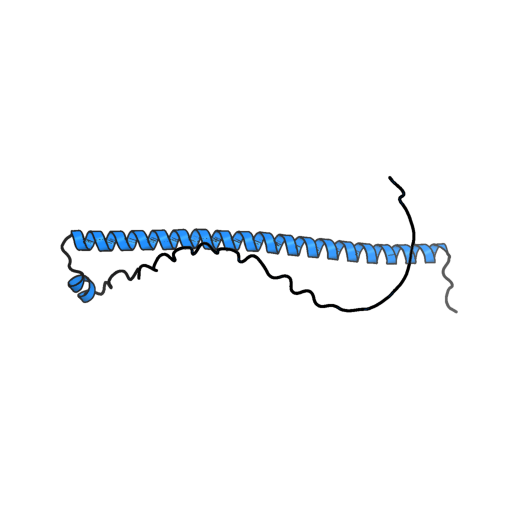 46.69 105 PRO A N 1
ATOM 819 C CA . PRO A 1 105 ? 3.673 37.474 8.509 1.00 46.69 105 PRO A CA 1
ATOM 820 C C . PRO A 1 105 ? 4.188 38.001 7.163 1.00 46.69 105 PRO A C 1
ATOM 822 O O . PRO A 1 105 ? 4.967 37.335 6.481 1.00 46.69 105 PRO A O 1
ATOM 825 N N . LEU A 1 106 ? 3.742 39.205 6.810 1.00 51.12 106 LEU A N 1
ATOM 826 C CA . LEU A 1 106 ? 4.418 40.092 5.869 1.00 51.12 106 LEU A CA 1
ATOM 827 C C . LEU A 1 106 ? 5.671 40.695 6.530 1.00 51.12 106 LEU A C 1
ATOM 829 O O . LEU A 1 106 ? 5.671 40.955 7.730 1.00 51.12 106 LEU A O 1
ATOM 833 N N . GLU A 1 107 ? 6.660 40.961 5.674 1.00 47.91 107 GLU A N 1
ATOM 834 C CA . GLU A 1 107 ? 7.869 41.783 5.848 1.00 47.91 107 GLU A CA 1
ATOM 835 C C . GLU A 1 107 ? 9.047 41.240 6.674 1.00 47.91 107 GLU A C 1
ATOM 837 O O . GLU A 1 107 ? 8.999 41.113 7.892 1.00 47.91 107 GLU A O 1
ATOM 842 N N . ALA A 1 108 ? 10.186 41.061 5.998 1.00 40.47 108 ALA A N 1
ATOM 843 C CA . ALA A 1 108 ? 11.218 42.103 5.971 1.00 40.47 108 ALA A CA 1
ATOM 844 C C . ALA A 1 108 ? 12.250 41.781 4.876 1.00 40.47 108 ALA A C 1
ATOM 846 O O . ALA A 1 108 ? 12.924 40.753 4.914 1.00 40.47 108 ALA A O 1
ATOM 847 N N . ALA A 1 109 ? 12.341 42.663 3.881 1.00 47.91 109 ALA A N 1
ATOM 848 C CA . ALA A 1 109 ? 13.464 42.715 2.962 1.00 47.91 109 ALA A CA 1
ATOM 849 C C . ALA A 1 109 ? 14.673 43.273 3.724 1.00 47.91 109 ALA A C 1
ATOM 851 O O . ALA A 1 109 ? 14.677 44.446 4.085 1.00 47.91 109 ALA A O 1
ATOM 852 N N . ASP A 1 110 ? 15.679 42.434 3.964 1.00 38.84 110 ASP A N 1
ATOM 853 C CA . ASP A 1 110 ? 17.008 42.885 4.368 1.00 38.84 110 ASP A CA 1
ATOM 854 C C . ASP A 1 110 ? 17.924 42.781 3.145 1.00 38.84 110 ASP A C 1
ATOM 856 O O . ASP A 1 110 ? 18.262 41.696 2.665 1.00 38.84 110 ASP A O 1
ATOM 860 N N . ALA A 1 111 ? 18.218 43.944 2.569 1.00 39.84 111 ALA A N 1
ATOM 861 C CA . ALA A 1 111 ? 19.112 44.102 1.439 1.00 39.84 111 ALA A CA 1
ATOM 862 C C . ALA A 1 111 ? 20.561 43.996 1.930 1.00 39.84 111 ALA A C 1
ATOM 864 O O . ALA A 1 111 ? 21.053 44.864 2.646 1.00 39.84 111 ALA A O 1
ATOM 865 N N . THR A 1 112 ? 21.262 42.949 1.505 1.00 44.16 112 THR A N 1
ATOM 866 C CA . THR A 1 112 ? 22.723 42.868 1.604 1.00 44.16 112 THR A CA 1
ATOM 867 C C . THR A 1 112 ? 23.343 43.502 0.354 1.00 44.16 112 THR A C 1
ATOM 869 O O . THR A 1 112 ? 22.963 43.127 -0.757 1.00 44.16 112 THR A O 1
ATOM 872 N N . PRO A 1 113 ? 24.289 44.452 0.482 1.00 49.50 113 PRO A N 1
ATOM 873 C CA . PRO A 1 113 ? 25.003 44.990 -0.662 1.00 49.50 113 PRO A CA 1
ATOM 874 C C . PRO A 1 113 ? 26.197 44.082 -0.971 1.00 49.50 113 PRO A C 1
ATOM 876 O O . PRO A 1 113 ? 27.050 43.860 -0.112 1.00 49.50 113 PRO A O 1
ATOM 879 N N . VAL A 1 114 ? 26.281 43.571 -2.199 1.00 46.94 114 VAL A N 1
ATOM 880 C CA . VAL A 1 114 ? 27.533 43.025 -2.736 1.00 46.94 114 VAL A CA 1
ATOM 881 C C . VAL A 1 114 ? 27.812 43.634 -4.102 1.00 46.94 114 VAL A C 1
ATOM 883 O O . VAL A 1 114 ? 27.085 43.447 -5.073 1.00 46.94 114 VAL A O 1
ATOM 886 N N . ASP A 1 115 ? 28.878 44.418 -4.106 1.00 44.84 115 ASP A N 1
ATOM 887 C CA . ASP A 1 115 ? 29.543 45.028 -5.243 1.00 44.84 115 ASP A CA 1
ATOM 888 C C . ASP A 1 115 ? 30.278 43.932 -6.038 1.00 44.84 115 ASP A C 1
ATOM 890 O O . ASP A 1 115 ? 31.102 43.214 -5.466 1.00 44.84 115 ASP A O 1
ATOM 894 N N . ALA A 1 116 ? 29.977 43.769 -7.330 1.00 41.09 116 ALA A N 1
ATOM 895 C CA . ALA A 1 116 ? 30.849 43.077 -8.283 1.00 41.09 116 ALA A CA 1
ATOM 896 C C . ALA A 1 116 ? 30.461 43.420 -9.731 1.00 41.09 116 ALA A C 1
ATOM 898 O O . ALA A 1 116 ? 29.467 42.945 -10.277 1.00 41.09 116 ALA A O 1
ATOM 899 N N . ALA A 1 117 ? 31.299 44.250 -10.343 1.00 43.09 117 ALA A N 1
ATOM 900 C CA . ALA A 1 117 ? 31.286 44.644 -11.742 1.00 43.09 117 ALA A CA 1
ATOM 901 C C . ALA A 1 117 ? 31.463 43.475 -12.733 1.00 43.09 117 ALA A C 1
ATOM 903 O O . ALA A 1 117 ? 32.334 42.631 -12.532 1.00 43.09 117 ALA A O 1
ATOM 904 N N . HIS A 1 118 ? 3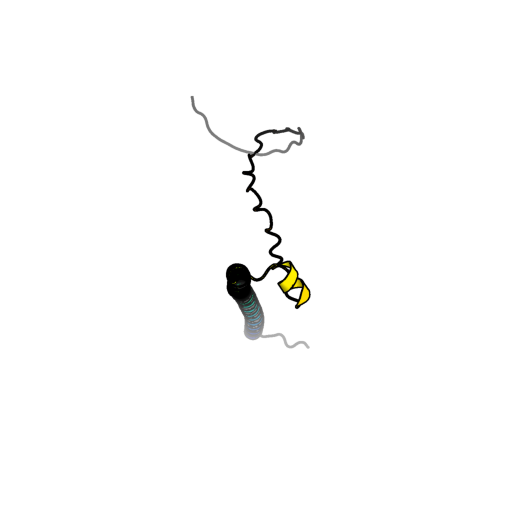0.710 43.515 -13.840 1.00 37.56 118 HIS A N 1
ATOM 905 C CA . HIS A 1 118 ? 31.039 43.118 -15.230 1.00 37.56 118 HIS A CA 1
ATOM 906 C C . HIS A 1 118 ? 29.740 43.342 -16.035 1.00 37.56 118 HIS A C 1
ATOM 908 O O . HIS A 1 118 ? 28.732 42.728 -15.722 1.00 37.56 118 HIS A O 1
ATOM 914 N N . GLY A 1 119 ? 29.619 44.321 -16.931 1.00 35.06 119 GLY A N 1
ATOM 915 C CA . GLY A 1 119 ? 30.312 44.392 -18.217 1.00 35.06 119 GLY A CA 1
ATOM 916 C C . GLY A 1 119 ? 29.393 43.817 -19.307 1.00 35.06 119 GLY A C 1
ATOM 917 O O . GLY A 1 119 ? 28.979 42.670 -19.164 1.00 35.06 119 GLY A O 1
ATOM 918 N N . SER A 1 120 ? 29.155 44.597 -20.379 1.00 41.06 120 SER A N 1
ATOM 919 C CA . SER A 1 120 ? 28.374 44.257 -21.599 1.00 41.06 120 SER A CA 1
ATOM 920 C C . SER A 1 120 ? 26.850 44.445 -21.426 1.00 41.06 120 SER A C 1
ATOM 922 O O . SER A 1 120 ? 26.312 44.038 -20.410 1.00 41.06 120 SER A O 1
ATOM 924 N N . ASP A 1 121 ? 26.036 44.991 -22.327 1.00 39.59 121 ASP A N 1
ATOM 925 C CA . ASP A 1 121 ? 26.170 45.469 -23.704 1.00 39.59 121 ASP A CA 1
ATOM 926 C C . ASP A 1 121 ? 24.761 45.948 -24.147 1.00 39.59 121 ASP A C 1
ATOM 928 O O . ASP A 1 121 ? 23.761 45.426 -23.661 1.00 39.59 121 ASP A O 1
ATOM 932 N N . GLU A 1 122 ? 24.709 46.942 -25.036 1.00 40.94 122 GLU A N 1
ATOM 933 C CA . GLU A 1 122 ? 23.598 47.288 -25.949 1.00 40.94 122 GLU A CA 1
ATOM 934 C C . GLU A 1 122 ? 22.163 47.633 -25.452 1.00 40.94 122 GLU A C 1
ATOM 936 O O . GLU A 1 122 ? 21.349 46.789 -25.098 1.00 40.94 122 GLU A O 1
ATOM 941 N N . GLY A 1 123 ? 21.774 48.897 -25.697 1.00 40.44 123 GLY A N 1
ATOM 942 C CA . GLY A 1 123 ? 20.766 49.177 -26.736 1.00 40.44 123 GLY A CA 1
ATOM 943 C C . GLY A 1 123 ? 19.306 49.489 -26.346 1.00 40.44 123 GLY A C 1
ATOM 944 O O . GLY A 1 123 ? 18.544 48.598 -26.002 1.00 40.44 123 GLY A O 1
ATOM 945 N N . GLN A 1 124 ? 18.888 50.723 -26.689 1.00 45.12 124 GLN A N 1
ATOM 946 C CA . GLN A 1 124 ? 17.504 51.199 -26.953 1.00 45.12 124 GLN A CA 1
ATOM 947 C C . GLN A 1 124 ? 16.660 51.497 -25.687 1.00 45.12 124 GLN A C 1
ATOM 949 O O . GLN A 1 124 ? 16.593 50.697 -24.772 1.00 45.12 124 GLN A O 1
ATOM 954 N N . HIS A 1 125 ? 16.003 52.650 -25.509 1.00 42.97 125 HIS A N 1
ATOM 955 C CA . HIS A 1 125 ? 15.066 53.319 -26.412 1.00 42.97 125 HIS A CA 1
ATOM 956 C C . HIS A 1 125 ? 14.845 54.784 -25.953 1.00 42.97 125 HIS A C 1
ATOM 958 O O . HIS A 1 125 ? 14.685 55.054 -24.766 1.00 42.97 125 HIS A O 1
ATOM 964 N N . TYR A 1 126 ? 14.826 55.721 -26.904 1.00 43.53 126 TYR A N 1
ATOM 965 C CA . TYR A 1 126 ? 14.510 57.152 -26.745 1.00 43.53 126 TYR A CA 1
ATOM 966 C C . TYR A 1 126 ? 12.996 57.376 -26.570 1.00 43.53 126 TYR A C 1
ATOM 968 O O . TYR A 1 126 ? 12.225 56.726 -27.276 1.00 43.53 126 TYR A O 1
ATOM 976 N N . GLY A 1 127 ? 12.560 58.329 -25.741 1.00 54.97 127 GLY A N 1
ATOM 977 C CA . GLY A 1 127 ? 11.176 58.817 -25.781 1.00 54.97 127 GLY A CA 1
ATOM 978 C C . GLY A 1 127 ? 10.767 59.703 -24.606 1.00 54.97 127 GLY A C 1
ATOM 979 O O . GLY A 1 127 ? 10.217 59.182 -23.643 1.00 54.97 127 GLY A O 1
ATOM 980 N N . ASP A 1 128 ? 11.031 61.008 -24.711 1.00 46.84 128 ASP A N 1
ATOM 981 C CA . ASP A 1 128 ? 10.045 62.093 -24.524 1.00 46.84 128 ASP A CA 1
ATOM 982 C C . ASP A 1 128 ? 10.571 63.367 -25.212 1.00 46.84 128 ASP A C 1
ATOM 984 O O . ASP A 1 128 ? 11.777 63.675 -25.036 1.00 46.84 128 ASP A O 1
#

Foldseek 3Di:
DPDDDDPVRVVVVVVVVVVVVVVVVVVVVVVVVVVVVVVVVVVVVVVVVVVVVVVVVVVVLVVVVVVVVVVVVVVDDCVNCVVVPNHDSPPPVPPPPDPDPDDDDDDDDDDDDDDDDDDDDDDDDDDD

pLDDT: mean 79.22, std 23.24, range [35.06, 98.75]